Protein AF-A0A034WVE5-F1 (afdb_monomer)

Nearest PDB structures (foldseek):
  5cwo-assembly2_B  TM=6.301E-01  e=6.931E+00  synthetic construct
  7vw2-assembly1_B  TM=3.921E-01  e=1.550E+00  Escherichia coli

InterPro domains:
  IPR044890 TMEM14 superfamily [G3DSA:1.10.10.1740] (1-80)

Mean predicted aligned error: 15.49 Å

pLDDT: mean 74.63, std 13.12, range [50.12, 94.44]

Sequence (113 aa):
MTVDVMGFLLAGTYTSLGVVKAMDNDSFIQLGASLIVGGVLGYGAYLNSRDPPRPLFQLSTELLLAATAASAFYNSYTYTEDLSNQIDIDDFLGRVDSRKITIKIPDIKKVIE

Structure (mmCIF, N/CA/C/O backbone):
data_AF-A0A034WVE5-F1
#
_entry.id   AF-A0A034WVE5-F1
#
loop_
_atom_site.group_PDB
_atom_site.id
_atom_site.type_symbol
_atom_site.label_atom_id
_atom_site.label_alt_id
_atom_site.label_comp_id
_atom_site.label_asym_id
_atom_site.label_entity_id
_atom_site.label_seq_id
_atom_site.pdbx_PDB_ins_code
_atom_site.Cartn_x
_atom_site.Cartn_y
_atom_site.Cartn_z
_atom_site.occupancy
_atom_site.B_iso_or_equiv
_atom_site.auth_seq_id
_atom_site.auth_comp_id
_atom_site.auth_asym_id
_atom_site.auth_atom_id
_atom_site.pdbx_PDB_model_num
ATOM 1 N N . MET A 1 1 ? -18.144 -6.307 18.742 1.00 57.56 1 MET A N 1
ATOM 2 C CA . MET A 1 1 ? -17.413 -5.224 18.058 1.00 57.56 1 MET A CA 1
ATOM 3 C C . MET A 1 1 ? -17.619 -5.293 16.557 1.00 57.56 1 MET A C 1
ATOM 5 O O . MET A 1 1 ? -17.835 -6.389 16.051 1.00 57.56 1 MET A O 1
ATOM 9 N N . THR A 1 2 ? -17.574 -4.149 15.871 1.00 79.88 2 THR A N 1
ATOM 10 C CA . THR A 1 2 ? -17.721 -4.056 14.410 1.00 79.88 2 THR A CA 1
ATOM 11 C C . THR A 1 2 ? -16.391 -4.387 13.739 1.00 79.88 2 THR A C 1
ATOM 13 O O . THR A 1 2 ? -15.357 -3.856 14.133 1.00 79.88 2 THR A O 1
ATOM 16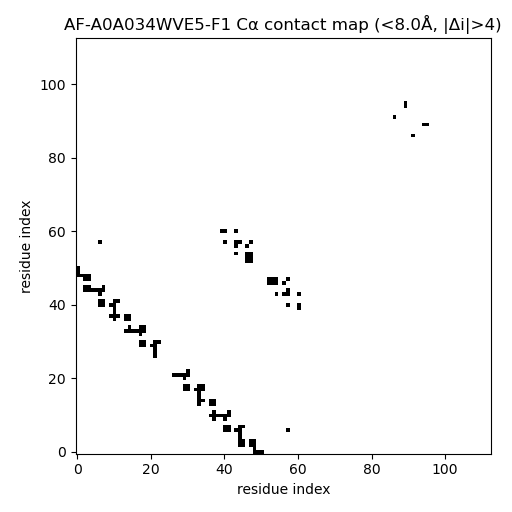 N N . VAL A 1 3 ? -16.412 -5.287 12.759 1.00 84.31 3 VAL A N 1
ATOM 17 C CA . VAL A 1 3 ? -15.231 -5.624 11.954 1.00 84.31 3 VAL A CA 1
ATOM 18 C C . VAL A 1 3 ? -14.931 -4.460 11.013 1.00 84.31 3 VAL A C 1
ATOM 20 O O . VAL A 1 3 ? -15.840 -3.980 10.334 1.00 84.31 3 VAL A O 1
ATOM 23 N N . ASP A 1 4 ? -13.671 -4.031 10.937 1.00 83.62 4 ASP A N 1
ATOM 24 C CA . ASP A 1 4 ? -13.235 -3.035 9.955 1.00 83.62 4 ASP A CA 1
ATOM 25 C C . ASP A 1 4 ? -13.055 -3.660 8.563 1.00 83.62 4 ASP A C 1
ATOM 27 O O . ASP A 1 4 ? -11.955 -3.953 8.091 1.00 83.62 4 ASP A O 1
ATOM 31 N N . VAL A 1 5 ? -14.187 -3.888 7.900 1.00 87.50 5 VAL A N 1
ATOM 32 C CA . VAL A 1 5 ? -14.245 -4.466 6.552 1.00 87.50 5 VAL A CA 1
ATOM 33 C C . VAL A 1 5 ? -13.491 -3.600 5.537 1.00 87.50 5 VAL A C 1
ATOM 35 O O . VAL A 1 5 ? -12.848 -4.138 4.636 1.00 87.50 5 VAL A O 1
ATOM 38 N N . MET A 1 6 ? -13.532 -2.272 5.691 1.00 84.12 6 MET A N 1
ATOM 39 C CA . MET A 1 6 ? -12.882 -1.350 4.758 1.00 84.12 6 MET A CA 1
ATOM 40 C C . MET A 1 6 ? -11.361 -1.418 4.867 1.00 84.12 6 MET A C 1
ATOM 42 O O . MET A 1 6 ? -10.698 -1.499 3.836 1.00 84.12 6 MET A O 1
ATOM 46 N N . GLY A 1 7 ? -10.805 -1.468 6.081 1.00 83.62 7 GLY A N 1
ATOM 47 C CA . GLY A 1 7 ? -9.364 -1.630 6.273 1.00 83.62 7 GLY A CA 1
ATOM 48 C C . GLY A 1 7 ? -8.837 -2.956 5.719 1.00 83.62 7 GLY A C 1
ATOM 49 O O . GLY A 1 7 ? -7.801 -2.977 5.052 1.00 83.62 7 GLY A O 1
ATOM 50 N N . PHE A 1 8 ? -9.576 -4.058 5.897 1.00 88.44 8 PHE A N 1
ATOM 51 C CA . PHE A 1 8 ? -9.204 -5.347 5.298 1.00 88.44 8 PHE A CA 1
ATOM 52 C C . PHE A 1 8 ? -9.280 -5.336 3.765 1.00 88.44 8 PHE A C 1
ATOM 54 O O . PHE A 1 8 ? -8.388 -5.879 3.107 1.00 88.44 8 PHE A O 1
ATOM 61 N N . LEU A 1 9 ? -10.299 -4.695 3.182 1.00 89.56 9 LEU A N 1
ATOM 62 C CA . LEU A 1 9 ? -10.395 -4.513 1.730 1.00 89.56 9 LEU A CA 1
ATOM 63 C C . LEU A 1 9 ? -9.234 -3.678 1.185 1.00 89.56 9 LEU A C 1
ATOM 65 O O . LEU A 1 9 ? -8.651 -4.031 0.157 1.00 89.56 9 LEU A O 1
ATOM 69 N N . LEU A 1 10 ? -8.868 -2.599 1.881 1.00 85.25 10 LEU A N 1
ATOM 70 C CA . LEU A 1 10 ? -7.744 -1.752 1.493 1.00 85.25 10 LEU A CA 1
ATOM 71 C C . LEU A 1 10 ? -6.434 -2.549 1.518 1.00 85.25 10 LEU A C 1
ATOM 73 O O . LEU A 1 10 ? -5.698 -2.553 0.533 1.00 85.25 10 LEU A O 1
ATOM 77 N N . ALA A 1 11 ? -6.184 -3.286 2.604 1.00 87.88 11 ALA A N 1
ATOM 78 C CA . ALA A 1 11 ? -5.015 -4.148 2.751 1.00 87.88 11 ALA A CA 1
ATOM 79 C C . ALA A 1 11 ? -4.895 -5.158 1.597 1.00 87.88 11 ALA A C 1
ATOM 81 O O . ALA A 1 11 ? -3.848 -5.243 0.953 1.00 87.88 11 ALA A O 1
ATOM 82 N N . GLY A 1 12 ? -5.986 -5.869 1.286 1.00 90.44 12 GLY A N 1
ATOM 83 C CA . GLY A 1 12 ? -6.018 -6.841 0.190 1.00 90.44 12 GLY A CA 1
ATOM 84 C C . GLY A 1 12 ? -5.802 -6.206 -1.186 1.00 90.44 12 GLY A C 1
ATOM 85 O O . GLY A 1 12 ? -5.081 -6.756 -2.022 1.00 90.44 12 GLY A O 1
ATOM 86 N N . THR A 1 13 ? -6.364 -5.018 -1.416 1.00 89.38 13 THR A N 1
ATOM 87 C CA . THR A 1 13 ? -6.187 -4.275 -2.673 1.00 89.38 13 THR A CA 1
ATOM 88 C C . THR A 1 13 ? -4.730 -3.849 -2.866 1.00 89.38 13 THR A C 1
ATOM 90 O O . THR A 1 13 ? -4.164 -4.042 -3.939 1.00 89.38 13 THR A O 1
ATOM 93 N N . TYR A 1 14 ? -4.075 -3.338 -1.820 1.00 84.31 14 TYR A N 1
ATOM 94 C CA . TYR A 1 14 ? -2.668 -2.939 -1.899 1.00 84.31 14 TYR A CA 1
ATOM 95 C C . TYR A 1 14 ? -1.722 -4.121 -2.108 1.00 84.31 14 TYR A C 1
ATOM 97 O O . TYR A 1 14 ? -0.820 -4.034 -2.945 1.00 84.31 14 TYR A O 1
ATOM 105 N N . THR A 1 15 ? -1.931 -5.235 -1.400 1.00 91.38 15 THR A N 1
ATOM 106 C CA . THR A 1 15 ? -1.116 -6.437 -1.617 1.00 91.38 15 THR A CA 1
ATOM 107 C C . THR A 1 15 ? -1.309 -6.987 -3.020 1.00 91.38 15 THR A C 1
ATOM 109 O O . THR A 1 15 ? -0.320 -7.240 -3.696 1.00 91.38 15 THR A O 1
ATOM 112 N N . SER A 1 16 ? -2.549 -7.137 -3.493 1.00 92.38 16 SER A N 1
ATOM 113 C CA . SER A 1 16 ? -2.811 -7.686 -4.831 1.00 92.38 16 SER A CA 1
ATOM 114 C C . SER A 1 16 ? -2.202 -6.825 -5.940 1.00 92.38 16 SER A C 1
ATOM 116 O O . SER A 1 16 ? -1.480 -7.352 -6.784 1.00 92.38 16 SER A O 1
ATOM 118 N N . LEU A 1 17 ? -2.393 -5.502 -5.898 1.00 90.06 17 LEU A N 1
ATOM 119 C CA . LEU A 1 17 ? -1.775 -4.583 -6.860 1.00 90.06 17 LEU A CA 1
ATOM 120 C C . LEU A 1 17 ? -0.245 -4.628 -6.814 1.00 90.06 17 LEU A C 1
ATOM 122 O O . LEU A 1 17 ? 0.410 -4.594 -7.857 1.00 90.06 17 LEU A O 1
ATOM 126 N N . GLY A 1 18 ? 0.335 -4.689 -5.615 1.00 88.75 18 GLY A N 1
ATOM 127 C CA . GLY A 1 18 ? 1.781 -4.753 -5.451 1.00 88.75 18 GLY A CA 1
ATOM 128 C C . GLY A 1 18 ? 2.379 -6.071 -5.948 1.00 88.75 18 GLY A C 1
ATOM 129 O O . GLY A 1 18 ? 3.421 -6.038 -6.595 1.00 88.75 18 GLY A O 1
ATOM 130 N N . VAL A 1 19 ? 1.701 -7.201 -5.719 1.00 91.56 19 VAL A N 1
ATOM 131 C CA . VAL A 1 19 ? 2.114 -8.523 -6.215 1.00 91.56 19 VAL A CA 1
ATOM 132 C C . VAL A 1 19 ? 2.053 -8.582 -7.737 1.00 91.56 19 VAL A C 1
ATOM 134 O O . VAL A 1 19 ? 3.026 -9.012 -8.345 1.00 91.56 19 VAL A O 1
ATOM 137 N N . VAL A 1 20 ? 0.968 -8.105 -8.361 1.00 94.44 20 VAL A N 1
ATOM 138 C CA . VAL A 1 20 ? 0.851 -8.073 -9.832 1.00 94.44 20 VAL A CA 1
ATOM 139 C C . VAL A 1 20 ? 2.007 -7.280 -10.439 1.00 94.44 20 VAL A C 1
ATOM 141 O O . VAL A 1 20 ? 2.742 -7.805 -11.267 1.00 94.44 20 VAL A O 1
ATOM 144 N N . LYS A 1 21 ? 2.264 -6.064 -9.941 1.00 87.69 21 LYS A N 1
ATOM 145 C CA . LYS A 1 21 ? 3.396 -5.259 -10.425 1.00 87.69 21 LYS A CA 1
ATOM 146 C C . LYS A 1 21 ? 4.756 -5.895 -10.142 1.00 87.69 21 LYS A C 1
ATOM 148 O O . LYS A 1 21 ? 5.689 -5.697 -10.908 1.00 87.69 21 LYS A O 1
ATOM 153 N N . ALA A 1 22 ? 4.895 -6.612 -9.029 1.00 89.81 22 ALA A N 1
ATOM 154 C CA . ALA A 1 22 ? 6.130 -7.316 -8.714 1.00 89.81 22 ALA A CA 1
ATOM 155 C C . ALA A 1 22 ? 6.393 -8.473 -9.684 1.00 89.81 22 ALA A C 1
ATOM 157 O O . ALA A 1 22 ? 7.547 -8.691 -10.037 1.00 89.81 22 ALA A O 1
ATOM 158 N N . MET A 1 23 ? 5.344 -9.181 -10.116 1.00 92.62 23 MET A N 1
ATOM 159 C CA . MET A 1 23 ? 5.431 -10.219 -11.145 1.00 92.62 23 MET A CA 1
ATOM 160 C C . MET A 1 23 ? 5.769 -9.618 -12.510 1.00 92.62 23 MET A C 1
ATOM 162 O O . MET A 1 23 ? 6.683 -10.104 -13.162 1.00 92.62 23 MET A O 1
ATOM 166 N N . ASP A 1 24 ? 5.103 -8.528 -12.901 1.00 93.69 24 ASP A N 1
ATOM 167 C CA . ASP A 1 24 ? 5.379 -7.840 -14.171 1.00 93.69 24 ASP A CA 1
ATOM 168 C C . ASP A 1 24 ? 6.831 -7.333 -14.256 1.00 93.69 24 ASP A C 1
ATOM 170 O O . ASP A 1 24 ? 7.422 -7.293 -15.333 1.00 93.69 24 ASP A O 1
ATOM 174 N N . ASN A 1 25 ? 7.414 -6.964 -13.112 1.00 90.94 25 ASN A N 1
ATOM 175 C CA . ASN A 1 25 ? 8.775 -6.441 -13.009 1.00 90.94 25 ASN A CA 1
ATOM 176 C C . ASN A 1 25 ? 9.829 -7.495 -12.614 1.00 90.94 25 ASN A C 1
ATOM 178 O O . ASN A 1 25 ? 10.975 -7.111 -12.373 1.00 90.94 25 ASN A O 1
ATOM 182 N N . ASP A 1 26 ? 9.460 -8.775 -12.454 1.00 92.94 26 ASP A N 1
ATOM 183 C CA . ASP A 1 26 ? 10.322 -9.842 -11.903 1.00 92.94 26 ASP A CA 1
ATOM 184 C C . ASP A 1 26 ? 11.089 -9.418 -10.621 1.00 92.94 26 ASP A C 1
ATOM 186 O O . ASP A 1 26 ? 12.255 -9.751 -10.391 1.00 92.94 26 ASP A O 1
ATOM 190 N N . SER A 1 27 ? 10.435 -8.640 -9.749 1.00 89.56 27 SER A N 1
ATOM 191 C CA . SER A 1 27 ? 11.081 -7.966 -8.616 1.00 89.56 27 SER A CA 1
ATOM 192 C C . SER A 1 27 ? 10.681 -8.560 -7.268 1.00 89.5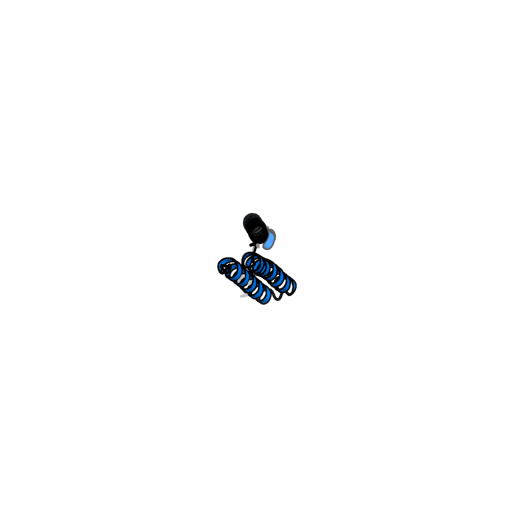6 27 SER A C 1
ATOM 194 O O . SER A 1 27 ? 9.622 -8.267 -6.707 1.00 89.56 27 SER A O 1
ATOM 196 N N . PHE A 1 28 ? 11.596 -9.328 -6.670 1.00 90.00 28 PHE A N 1
ATOM 197 C CA . PHE A 1 28 ? 11.421 -9.876 -5.321 1.00 90.00 28 PHE A CA 1
ATOM 198 C C . PHE A 1 28 ? 11.294 -8.784 -4.245 1.00 90.00 28 PHE A C 1
ATOM 200 O O . PHE A 1 28 ? 10.509 -8.920 -3.306 1.00 90.00 28 PHE A O 1
ATOM 207 N N . ILE A 1 29 ? 12.028 -7.675 -4.391 1.00 87.62 29 ILE A N 1
ATOM 208 C CA . ILE A 1 29 ? 11.950 -6.540 -3.460 1.00 87.62 29 ILE A CA 1
ATOM 209 C C . ILE A 1 29 ? 10.549 -5.927 -3.477 1.00 87.62 29 ILE A C 1
ATOM 211 O O . ILE A 1 29 ? 9.983 -5.649 -2.420 1.00 87.62 29 ILE A O 1
ATOM 215 N N . GLN A 1 30 ? 9.963 -5.755 -4.664 1.00 83.19 30 GLN A N 1
ATOM 216 C CA . GLN A 1 30 ? 8.618 -5.203 -4.803 1.00 83.19 30 GLN A CA 1
ATOM 217 C C . GLN A 1 30 ? 7.555 -6.151 -4.238 1.00 83.19 30 GLN A C 1
ATOM 219 O O . GLN A 1 30 ? 6.605 -5.706 -3.589 1.00 83.19 30 GLN A O 1
ATOM 224 N N . LEU A 1 31 ? 7.762 -7.458 -4.406 1.00 90.94 31 LEU A N 1
ATOM 225 C CA . LEU A 1 31 ? 6.903 -8.484 -3.830 1.00 90.94 31 LEU A CA 1
ATOM 226 C C . LEU A 1 31 ? 6.934 -8.419 -2.296 1.00 90.94 31 LEU A C 1
ATOM 228 O O . LEU A 1 31 ? 5.884 -8.326 -1.660 1.00 90.94 31 LEU A O 1
ATOM 232 N N . GLY A 1 32 ? 8.130 -8.341 -1.704 1.00 86.00 32 GLY A N 1
ATOM 233 C CA . GLY A 1 32 ? 8.311 -8.155 -0.263 1.00 86.00 32 GLY A CA 1
ATOM 234 C C . GLY A 1 32 ? 7.680 -6.860 0.256 1.00 86.00 32 GLY A C 1
ATOM 235 O O . GLY A 1 32 ? 6.964 -6.880 1.257 1.00 86.00 32 GLY A O 1
ATOM 236 N N . ALA A 1 33 ? 7.870 -5.747 -0.454 1.00 85.38 33 ALA A N 1
ATOM 237 C CA . ALA A 1 33 ? 7.279 -4.461 -0.091 1.00 85.38 33 ALA A CA 1
ATOM 238 C C . ALA A 1 33 ? 5.742 -4.519 -0.070 1.00 85.38 33 ALA A C 1
ATOM 240 O O . ALA A 1 33 ? 5.123 -4.056 0.888 1.00 85.38 33 ALA A O 1
ATOM 241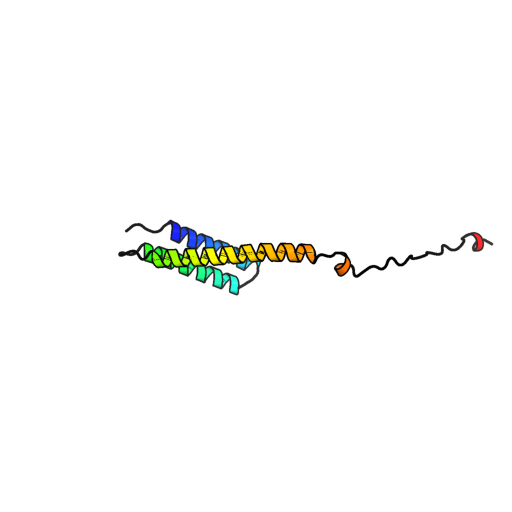 N N . SER A 1 34 ? 5.119 -5.143 -1.076 1.00 86.19 34 SER A N 1
ATOM 242 C CA . SER A 1 34 ? 3.657 -5.289 -1.142 1.00 86.19 34 SER A CA 1
ATOM 243 C C . SER A 1 34 ? 3.078 -6.103 0.022 1.00 86.19 34 SER A C 1
ATOM 245 O O . SER A 1 34 ? 2.011 -5.775 0.553 1.00 86.19 34 SER A O 1
ATOM 247 N N . LEU A 1 35 ? 3.809 -7.134 0.454 1.00 90.00 35 LEU A N 1
ATOM 248 C CA . LEU A 1 35 ? 3.415 -8.000 1.556 1.00 90.00 35 LEU A CA 1
ATOM 249 C C . LEU A 1 35 ? 3.509 -7.265 2.897 1.00 90.00 35 LEU A C 1
ATOM 251 O O . LEU A 1 35 ? 2.596 -7.354 3.715 1.00 90.00 35 LEU A O 1
ATOM 255 N N . ILE A 1 36 ? 4.586 -6.499 3.101 1.00 88.19 36 ILE A N 1
ATOM 256 C CA . ILE A 1 36 ? 4.774 -5.680 4.304 1.00 88.19 36 ILE A CA 1
ATOM 257 C C . ILE A 1 36 ? 3.677 -4.617 4.393 1.00 88.19 36 ILE A C 1
ATOM 259 O O . ILE A 1 36 ? 3.025 -4.506 5.428 1.00 88.19 36 ILE A O 1
ATOM 263 N N . VAL A 1 37 ? 3.431 -3.869 3.313 1.00 86.06 37 VAL A N 1
ATOM 264 C CA . VAL A 1 37 ? 2.432 -2.788 3.301 1.00 86.06 37 VAL A CA 1
ATOM 265 C C . VAL A 1 37 ? 1.034 -3.322 3.605 1.00 86.06 37 VAL A C 1
ATOM 267 O O . VAL A 1 37 ? 0.363 -2.814 4.505 1.00 86.06 37 VAL A O 1
ATOM 270 N N . GLY A 1 38 ? 0.595 -4.375 2.912 1.00 86.62 38 GLY A N 1
ATOM 271 C CA . GLY A 1 38 ? -0.720 -4.950 3.186 1.00 86.62 38 GLY A CA 1
ATOM 272 C C . GLY A 1 38 ? -0.807 -5.654 4.536 1.00 86.62 38 GLY A C 1
ATOM 273 O O . GLY A 1 38 ? -1.845 -5.580 5.187 1.00 86.62 38 GLY A O 1
ATOM 274 N N . GLY A 1 39 ? 0.281 -6.265 5.012 1.00 87.62 39 GLY A N 1
ATOM 275 C CA . GLY A 1 39 ? 0.352 -6.840 6.354 1.00 87.62 39 GLY A CA 1
ATOM 276 C C . GLY A 1 39 ? 0.163 -5.789 7.448 1.00 87.62 39 GLY A C 1
ATOM 277 O O . GLY A 1 39 ? -0.612 -6.005 8.378 1.00 87.62 39 GLY A O 1
ATOM 278 N N . VAL A 1 40 ? 0.806 -4.624 7.312 1.00 86.75 40 VAL A N 1
ATOM 279 C CA . VAL A 1 40 ? 0.631 -3.489 8.232 1.00 86.75 40 VAL A CA 1
ATOM 280 C C . VAL A 1 40 ? -0.812 -2.983 8.196 1.00 86.75 40 VAL A C 1
ATOM 282 O O . VAL A 1 40 ? -1.433 -2.862 9.251 1.00 86.75 40 VAL A O 1
ATOM 285 N N . LEU A 1 41 ? -1.381 -2.762 7.006 1.00 86.69 41 LEU A N 1
ATOM 286 C CA . LEU A 1 41 ? -2.775 -2.327 6.850 1.00 86.69 41 LEU A CA 1
ATOM 287 C C . LEU A 1 41 ? -3.767 -3.328 7.467 1.00 86.69 41 LEU A C 1
ATOM 289 O O . LEU A 1 41 ? -4.642 -2.942 8.240 1.00 86.69 41 LEU A O 1
ATOM 293 N N . GLY A 1 42 ? -3.601 -4.622 7.182 1.00 86.44 42 GLY A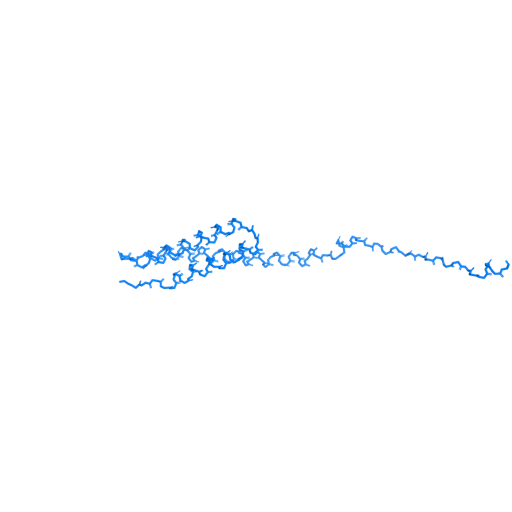 N 1
ATOM 294 C CA . GLY A 1 42 ? -4.466 -5.683 7.701 1.00 86.44 42 GLY A CA 1
ATOM 295 C C . GLY A 1 42 ? -4.344 -5.852 9.215 1.00 86.44 42 GLY A C 1
ATOM 296 O O . GLY A 1 42 ? -5.346 -6.050 9.902 1.00 86.44 42 GLY A O 1
ATOM 297 N N . TYR A 1 43 ? -3.134 -5.709 9.763 1.00 85.56 43 TYR A N 1
ATOM 298 C CA . TYR A 1 43 ? -2.932 -5.702 11.210 1.00 85.56 43 TYR A CA 1
ATOM 299 C C . TYR A 1 43 ? -3.572 -4.469 11.865 1.00 85.56 43 TYR A C 1
ATOM 301 O O . TYR A 1 43 ? -4.159 -4.583 12.940 1.00 85.56 43 TYR A O 1
ATOM 309 N N . GLY A 1 44 ? -3.545 -3.313 11.200 1.00 84.44 44 GLY A N 1
ATOM 310 C CA . GLY A 1 44 ? -4.265 -2.116 11.632 1.00 84.44 44 GLY A CA 1
ATOM 311 C C . GLY A 1 44 ? -5.777 -2.314 11.694 1.00 84.44 44 GLY A C 1
ATOM 312 O O . GLY A 1 44 ? -6.376 -2.081 12.744 1.00 84.44 44 GLY A O 1
ATOM 313 N N . 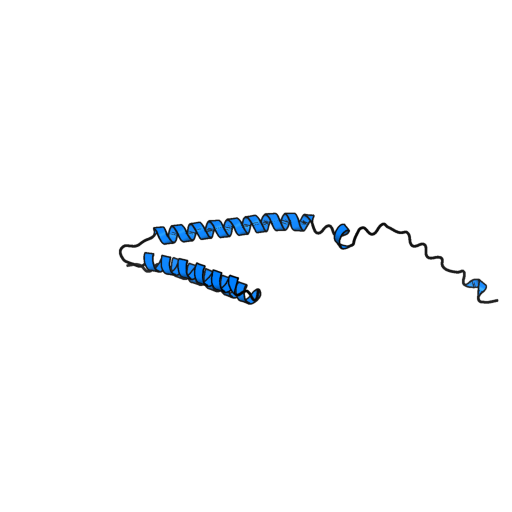ALA A 1 45 ? -6.373 -2.839 10.622 1.00 84.94 45 ALA A N 1
ATOM 314 C CA . ALA A 1 45 ? -7.800 -3.170 10.562 1.00 84.94 45 ALA A CA 1
ATOM 315 C C . ALA A 1 45 ? -8.200 -4.183 11.653 1.00 84.94 45 ALA A C 1
ATOM 317 O O . ALA A 1 45 ? -9.247 -4.074 12.301 1.00 84.94 45 ALA A O 1
ATOM 318 N N . TYR A 1 46 ? -7.322 -5.149 11.930 1.00 86.31 46 TYR A N 1
ATOM 319 C CA . TYR A 1 46 ? -7.504 -6.106 13.016 1.00 86.31 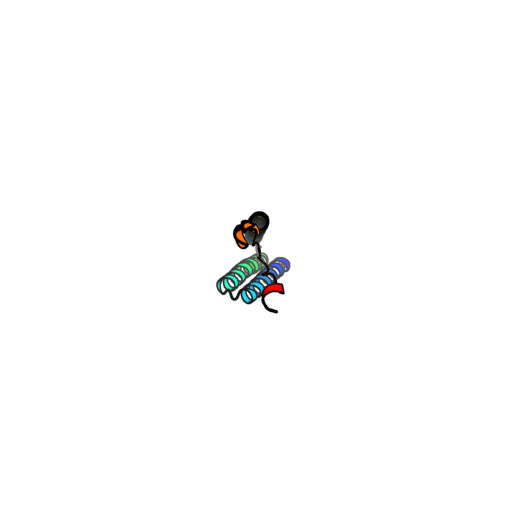46 TYR A CA 1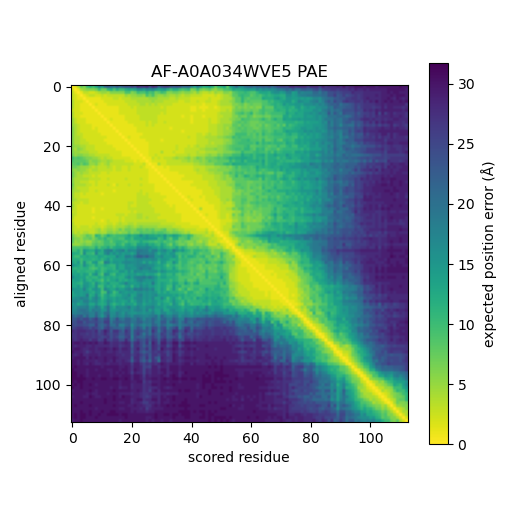
ATOM 320 C C . TYR A 1 46 ? -7.480 -5.450 14.403 1.00 86.31 46 TYR A C 1
ATOM 322 O O . TYR A 1 46 ? -8.346 -5.738 15.233 1.00 86.31 46 TYR A O 1
ATOM 330 N N . LEU A 1 47 ? -6.530 -4.548 14.665 1.00 85.94 47 LEU A N 1
ATOM 331 C CA . LEU A 1 47 ? -6.481 -3.783 15.915 1.00 85.94 47 LEU A CA 1
ATOM 332 C C . LEU A 1 47 ? -7.690 -2.851 16.068 1.00 85.94 47 LEU A C 1
ATOM 334 O O . LEU A 1 47 ? -8.154 -2.636 17.187 1.00 85.94 47 LEU A O 1
ATOM 338 N N . ASN A 1 48 ? -8.239 -2.353 14.962 1.00 84.00 48 ASN A N 1
ATOM 339 C CA . ASN A 1 48 ? -9.490 -1.599 14.946 1.00 84.00 48 ASN A CA 1
ATOM 340 C C . ASN A 1 48 ? -10.735 -2.446 15.166 1.00 84.00 48 ASN A C 1
ATOM 342 O O . ASN A 1 48 ? -11.761 -1.906 15.565 1.00 84.00 48 ASN A O 1
ATOM 346 N N . SER A 1 49 ? -10.624 -3.759 14.967 1.00 85.19 49 SER A N 1
ATOM 347 C CA . SER A 1 49 ? -11.677 -4.746 15.209 1.00 85.19 49 SER A CA 1
ATOM 348 C C . SER A 1 49 ? -11.604 -5.382 16.616 1.00 85.19 49 SER A C 1
ATOM 350 O O . SER A 1 49 ? -12.446 -6.215 16.957 1.00 85.19 49 SER A O 1
ATOM 352 N N . ARG A 1 50 ? -10.628 -4.986 17.454 1.00 83.88 50 ARG A N 1
ATOM 353 C CA . ARG A 1 50 ? -10.415 -5.434 18.848 1.00 83.88 50 ARG A CA 1
ATOM 354 C C . ARG A 1 50 ? -10.960 -4.442 19.872 1.00 83.88 50 ARG A C 1
ATOM 356 O O . ARG A 1 50 ? -10.861 -3.245 19.652 1.00 83.88 50 ARG A O 1
ATOM 363 N N . ASP A 1 51 ? -11.474 -4.941 21.000 1.00 80.19 51 ASP A N 1
ATOM 364 C CA . ASP A 1 51 ? -12.048 -4.104 22.066 1.00 80.19 51 ASP A CA 1
ATOM 365 C C . ASP A 1 51 ? -11.005 -3.898 23.180 1.00 80.19 51 ASP A C 1
ATOM 367 O O . ASP A 1 51 ? -10.515 -4.896 23.726 1.00 80.19 51 ASP A O 1
ATOM 371 N N . PRO A 1 52 ? -10.616 -2.655 23.526 1.00 81.06 52 PRO A N 1
ATOM 372 C CA . PRO A 1 52 ? -11.027 -1.380 22.926 1.00 81.06 52 PRO A CA 1
ATOM 373 C C . PRO A 1 52 ? -10.346 -1.092 21.566 1.00 81.06 52 PRO A C 1
ATOM 375 O O . PRO A 1 52 ? -9.172 -1.450 21.392 1.00 81.06 52 PRO A O 1
ATOM 378 N N . PRO A 1 53 ? -11.036 -0.408 20.626 1.00 76.44 53 PRO A N 1
ATOM 379 C CA . PRO A 1 53 ? -10.522 -0.136 19.279 1.00 76.44 53 PRO A CA 1
ATOM 380 C C . PRO A 1 53 ? -9.326 0.824 19.284 1.00 76.44 53 PRO A C 1
ATOM 382 O O . PRO A 1 53 ? -9.236 1.729 20.116 1.00 76.44 53 PRO A O 1
ATOM 385 N N . ARG A 1 54 ? -8.401 0.645 18.326 1.00 79.81 54 ARG A N 1
ATOM 386 C CA . ARG A 1 54 ? -7.126 1.393 18.236 1.00 79.81 54 ARG A CA 1
ATOM 387 C C . ARG A 1 54 ? -6.961 2.178 16.915 1.00 79.81 54 ARG A C 1
ATOM 389 O O . ARG A 1 54 ? -5.968 1.974 16.209 1.00 79.81 54 ARG A O 1
ATOM 396 N N . PRO A 1 55 ? -7.861 3.136 16.607 1.00 70.62 55 PRO A N 1
ATOM 397 C CA . PRO A 1 55 ? -7.958 3.799 15.295 1.00 70.62 55 PRO A CA 1
ATOM 398 C C . PRO A 1 55 ? -6.728 4.600 14.878 1.00 70.62 55 PRO A C 1
ATOM 400 O O . PRO A 1 55 ? -6.504 4.808 13.688 1.00 70.62 55 PRO A O 1
ATOM 403 N N . LEU A 1 56 ? -5.894 5.007 15.836 1.00 72.44 56 LEU A N 1
ATOM 404 C CA . LEU A 1 56 ? -4.679 5.776 15.568 1.00 72.44 56 LEU A CA 1
ATOM 405 C C . LEU A 1 56 ? -3.683 5.036 14.669 1.00 72.44 56 LEU A C 1
ATOM 407 O O . LEU A 1 56 ? -2.970 5.683 13.909 1.00 72.44 56 LEU A O 1
ATOM 411 N N . PHE A 1 57 ? -3.648 3.701 14.724 1.00 68.19 57 PHE A N 1
ATOM 412 C CA . PHE A 1 57 ? -2.763 2.914 13.864 1.00 68.19 57 PHE A CA 1
ATOM 413 C C . PHE A 1 57 ? -3.252 2.882 12.407 1.00 68.19 57 PHE A C 1
ATOM 415 O O . PHE A 1 57 ? -2.457 2.875 11.470 1.00 68.19 57 PHE A O 1
ATOM 422 N N . GLN A 1 58 ? -4.567 2.895 12.198 1.00 65.94 58 GLN A N 1
ATOM 423 C CA . GLN A 1 58 ? -5.142 2.967 10.858 1.00 65.94 58 GLN A CA 1
ATOM 424 C C . GLN A 1 58 ? -4.966 4.356 10.249 1.00 65.94 58 GLN A C 1
ATOM 426 O O . GLN A 1 58 ? -4.500 4.462 9.120 1.00 65.94 58 GLN A O 1
ATOM 431 N N . LEU A 1 59 ? -5.210 5.411 11.032 1.00 72.25 59 LEU A N 1
ATOM 432 C CA . LEU A 1 59 ? -4.970 6.791 10.605 1.00 72.25 59 LEU A CA 1
ATOM 433 C C . LEU A 1 59 ? -3.506 7.034 10.221 1.00 72.25 59 LEU A C 1
ATOM 435 O O . LEU A 1 59 ? -3.243 7.661 9.200 1.00 72.25 59 LEU A O 1
ATOM 439 N N . SER A 1 60 ? -2.540 6.529 10.997 1.00 67.56 60 SER A N 1
ATOM 440 C CA . SER A 1 60 ? -1.120 6.688 10.656 1.00 67.56 60 SER A CA 1
ATOM 441 C C . SER A 1 60 ? -0.742 5.941 9.377 1.00 67.56 60 SER A C 1
ATOM 443 O O . SER A 1 60 ? 0.065 6.443 8.593 1.00 67.56 60 SER A O 1
ATOM 445 N N . THR A 1 61 ? -1.344 4.774 9.139 1.00 68.00 61 THR A N 1
ATOM 446 C CA . THR A 1 61 ? -1.083 3.978 7.936 1.00 68.00 61 THR A CA 1
ATOM 447 C C . THR A 1 61 ? -1.704 4.621 6.694 1.00 68.00 61 THR A C 1
ATOM 449 O O . THR A 1 61 ? -1.038 4.723 5.667 1.00 68.00 61 THR A O 1
ATOM 452 N N . GLU A 1 62 ? -2.933 5.132 6.791 1.00 71.19 62 GLU A N 1
ATOM 453 C CA . GLU A 1 62 ? -3.586 5.896 5.720 1.00 71.19 62 GLU A CA 1
ATOM 454 C C . GLU A 1 62 ? -2.818 7.182 5.391 1.00 71.19 62 GLU A C 1
ATOM 456 O O . GLU A 1 62 ? -2.620 7.499 4.218 1.00 71.19 62 GLU A O 1
ATOM 461 N N . LEU A 1 63 ? -2.311 7.890 6.406 1.00 76.12 63 LEU A N 1
ATOM 462 C CA . LEU A 1 63 ? -1.515 9.102 6.212 1.00 76.12 63 LEU A CA 1
ATOM 463 C C . LEU A 1 63 ? -0.178 8.804 5.520 1.00 76.12 63 LEU A C 1
ATOM 465 O O . LEU A 1 63 ? 0.213 9.513 4.593 1.00 76.12 63 LEU A O 1
ATOM 469 N N . LEU A 1 64 ? 0.513 7.741 5.943 1.00 74.75 64 LEU A N 1
ATOM 470 C CA . LEU A 1 64 ? 1.763 7.300 5.322 1.00 74.75 64 LEU A CA 1
ATOM 471 C C . LEU A 1 64 ? 1.537 6.902 3.860 1.00 74.75 64 LEU A C 1
ATOM 473 O O . LEU A 1 64 ? 2.322 7.250 2.976 1.00 74.75 64 LEU A O 1
ATOM 477 N N . LEU A 1 65 ? 0.444 6.191 3.600 1.00 74.25 65 LEU A N 1
ATOM 478 C CA . LEU A 1 65 ? 0.067 5.760 2.268 1.00 74.25 65 LEU A CA 1
ATOM 479 C C . LEU A 1 65 ? -0.284 6.947 1.362 1.00 74.25 65 LEU A C 1
ATOM 481 O O . LEU A 1 65 ? 0.210 7.012 0.238 1.00 74.25 65 LEU A O 1
ATOM 485 N N . ALA A 1 66 ? -1.062 7.910 1.858 1.00 80.00 66 ALA A N 1
ATOM 486 C CA . ALA A 1 66 ? -1.375 9.143 1.142 1.00 80.00 66 ALA A CA 1
ATOM 487 C C . ALA A 1 66 ? -0.106 9.947 0.827 1.00 80.00 66 ALA A C 1
ATOM 489 O O . ALA A 1 66 ? 0.074 10.390 -0.306 1.00 80.00 66 ALA A O 1
ATOM 490 N N . ALA A 1 67 ? 0.813 10.069 1.790 1.00 70.19 67 ALA A N 1
ATOM 491 C CA . ALA A 1 67 ? 2.098 10.733 1.587 1.00 70.19 67 ALA A CA 1
ATOM 492 C C . ALA A 1 67 ? 2.952 10.029 0.519 1.00 70.19 67 ALA A C 1
ATOM 494 O O . ALA A 1 67 ? 3.549 10.688 -0.330 1.00 70.19 67 ALA A O 1
ATOM 495 N N . THR A 1 68 ? 2.974 8.694 0.523 1.00 73.94 68 THR A N 1
ATOM 496 C CA . THR A 1 68 ? 3.735 7.896 -0.452 1.00 73.94 68 THR A CA 1
ATOM 497 C C . THR A 1 68 ? 3.119 7.960 -1.852 1.00 73.94 68 THR A C 1
ATOM 499 O O . THR A 1 68 ? 3.832 8.065 -2.847 1.00 73.94 68 THR A O 1
ATOM 502 N N . ALA A 1 69 ? 1.790 7.925 -1.958 1.00 77.88 69 ALA A N 1
ATOM 503 C CA . ALA A 1 69 ? 1.098 8.077 -3.234 1.00 77.88 69 ALA A CA 1
ATOM 504 C C . ALA A 1 69 ? 1.294 9.487 -3.809 1.00 77.88 69 ALA A C 1
ATOM 506 O O . ALA A 1 69 ? 1.571 9.631 -4.998 1.00 77.88 69 ALA A O 1
ATOM 507 N N . ALA A 1 70 ? 1.211 10.518 -2.962 1.00 73.19 70 ALA A N 1
ATOM 508 C CA . ALA A 1 70 ? 1.451 11.901 -3.355 1.00 73.19 70 ALA A CA 1
ATOM 509 C C . ALA A 1 70 ? 2.897 12.121 -3.820 1.00 73.19 70 ALA A C 1
ATOM 511 O O . ALA A 1 70 ? 3.113 12.770 -4.841 1.00 73.19 70 ALA A O 1
ATOM 512 N N . SER A 1 71 ? 3.884 11.548 -3.123 1.00 64.75 71 SER A N 1
ATOM 513 C CA . SER A 1 71 ? 5.288 11.664 -3.525 1.00 64.75 71 SER A CA 1
ATOM 514 C C . SER A 1 71 ? 5.567 10.940 -4.841 1.00 64.75 71 SER A C 1
ATOM 516 O O . SER A 1 71 ? 6.228 11.500 -5.713 1.00 64.75 71 SER A O 1
ATOM 518 N N . ALA A 1 72 ? 5.011 9.741 -5.037 1.00 71.75 72 ALA A N 1
ATOM 519 C CA . ALA A 1 72 ? 5.122 9.016 -6.298 1.00 71.75 72 ALA A CA 1
ATOM 520 C C . ALA A 1 72 ? 4.454 9.771 -7.459 1.00 71.75 72 ALA A C 1
ATOM 522 O O . ALA A 1 72 ? 5.019 9.841 -8.549 1.00 71.75 72 ALA A O 1
ATOM 523 N N . PHE A 1 73 ? 3.282 10.369 -7.225 1.00 71.88 73 PHE A N 1
ATOM 524 C CA . PHE A 1 73 ? 2.574 11.168 -8.225 1.00 71.88 73 PHE A CA 1
ATOM 525 C C . PHE A 1 73 ? 3.353 12.431 -8.604 1.00 71.88 73 PHE A C 1
ATOM 527 O O . PHE A 1 73 ? 3.527 12.710 -9.787 1.00 71.88 73 PHE A O 1
ATOM 534 N N . TYR A 1 74 ? 3.882 13.150 -7.610 1.00 66.69 74 TYR A N 1
ATOM 535 C CA . TYR A 1 74 ? 4.728 14.321 -7.834 1.00 66.69 74 TYR A CA 1
ATOM 536 C C . TYR A 1 74 ? 5.963 13.962 -8.665 1.00 66.69 74 TYR A C 1
ATOM 538 O O . TYR A 1 74 ? 6.263 14.622 -9.654 1.00 66.69 74 TYR A O 1
ATOM 546 N N . ASN A 1 75 ? 6.635 12.864 -8.311 1.00 70.62 75 ASN A N 1
ATOM 547 C CA . ASN A 1 75 ? 7.820 12.412 -9.027 1.00 70.62 75 ASN A CA 1
ATOM 548 C C . ASN A 1 75 ? 7.487 12.010 -10.472 1.00 70.62 75 ASN A C 1
ATOM 550 O O . ASN A 1 75 ? 8.197 12.388 -11.397 1.00 70.62 75 ASN A O 1
ATOM 554 N N . SER A 1 76 ? 6.376 11.298 -10.687 1.00 66.69 76 SER A N 1
ATOM 555 C CA . SER A 1 76 ? 5.907 10.955 -12.033 1.00 66.69 76 SER A CA 1
ATOM 556 C C . SER A 1 76 ? 5.684 12.202 -12.885 1.00 66.69 76 SER A C 1
ATOM 558 O O . SER A 1 76 ? 6.049 12.196 -14.055 1.00 66.69 76 SER A O 1
ATOM 560 N N . TYR A 1 77 ? 5.111 13.267 -12.324 1.00 62.34 77 TYR A N 1
ATOM 561 C CA . TYR A 1 77 ? 4.847 14.501 -13.063 1.00 62.34 77 TYR A CA 1
ATOM 562 C C . TYR A 1 77 ? 6.151 15.174 -13.515 1.00 62.34 77 TYR A C 1
ATOM 564 O O . TYR A 1 77 ? 6.334 15.430 -14.703 1.00 62.34 77 TYR A O 1
ATOM 572 N N . THR A 1 78 ? 7.101 15.346 -12.592 1.00 60.94 78 THR A N 1
ATOM 573 C CA . THR A 1 78 ? 8.402 15.969 -12.875 1.00 60.94 78 THR A CA 1
ATOM 574 C C . THR A 1 78 ? 9.231 15.165 -13.880 1.00 60.94 78 THR A C 1
ATOM 576 O O . THR A 1 78 ? 9.733 15.729 -14.847 1.00 60.94 78 THR A O 1
ATOM 579 N N . TYR A 1 79 ? 9.322 13.837 -13.726 1.00 55.53 79 TYR A N 1
ATOM 580 C CA . TYR A 1 79 ? 10.076 12.998 -14.668 1.00 55.53 79 TYR A CA 1
ATOM 581 C C . TYR A 1 79 ? 9.470 12.986 -16.074 1.00 55.53 79 TYR A C 1
ATOM 583 O O . TYR A 1 79 ? 10.205 12.828 -17.043 1.00 55.53 79 TYR A O 1
ATOM 591 N N . THR A 1 80 ? 8.150 13.149 -16.210 1.00 56.47 80 THR A N 1
ATOM 592 C CA . THR A 1 80 ? 7.507 13.192 -17.533 1.00 56.47 80 THR A CA 1
ATOM 593 C C . THR A 1 80 ? 7.829 14.499 -18.263 1.00 56.47 80 THR A C 1
ATOM 595 O O . THR A 1 80 ? 8.082 14.473 -19.467 1.00 56.47 80 THR A O 1
ATOM 598 N N . GLU A 1 81 ? 7.886 15.626 -17.546 1.00 56.06 81 GLU A N 1
ATOM 599 C CA . GLU A 1 81 ? 8.319 16.910 -18.114 1.00 56.06 81 GLU A CA 1
ATOM 600 C C . GLU A 1 81 ? 9.807 16.885 -18.498 1.00 56.06 81 GLU A C 1
ATOM 602 O O . GLU A 1 81 ? 10.155 17.273 -19.615 1.00 56.06 81 GLU A O 1
ATOM 607 N N . ASP A 1 82 ? 10.673 16.334 -17.643 1.00 53.31 82 ASP A N 1
ATOM 608 C CA . ASP A 1 82 ? 12.107 16.213 -17.933 1.00 53.31 82 ASP A CA 1
ATOM 609 C C . ASP A 1 82 ? 12.399 15.259 -19.103 1.00 53.31 82 ASP A C 1
ATOM 611 O O . ASP A 1 82 ? 13.261 15.554 -19.931 1.00 53.31 82 ASP A O 1
ATOM 615 N N . LEU A 1 83 ? 11.661 14.148 -19.236 1.00 53.31 83 LEU A N 1
ATOM 616 C CA . LEU A 1 83 ? 11.811 13.236 -20.376 1.00 53.31 83 LEU A CA 1
ATOM 617 C C . LEU A 1 83 ? 11.304 13.868 -21.681 1.00 53.31 83 LEU A C 1
ATOM 619 O O . LEU A 1 83 ? 11.907 13.657 -22.730 1.00 53.31 83 LEU A O 1
ATOM 623 N N . SER A 1 84 ? 10.237 14.675 -21.626 1.00 54.88 84 SER A N 1
ATOM 624 C CA . SER A 1 84 ? 9.739 15.407 -22.801 1.00 54.88 84 SER A CA 1
ATOM 625 C C . SER A 1 84 ? 10.747 16.434 -23.326 1.00 54.88 84 SER A C 1
ATOM 627 O O . SER A 1 84 ? 10.815 16.656 -24.532 1.00 54.88 84 SER A O 1
ATOM 629 N N . ASN A 1 85 ? 11.575 16.989 -22.434 1.00 55.34 85 ASN A N 1
ATOM 630 C CA . ASN A 1 85 ? 12.653 17.912 -22.779 1.00 55.34 85 ASN A CA 1
ATOM 631 C C . ASN A 1 85 ? 13.978 17.201 -23.125 1.00 55.34 85 ASN A C 1
ATOM 633 O O . ASN A 1 85 ? 14.845 17.824 -23.730 1.00 55.34 85 ASN A O 1
ATOM 637 N N . GLN A 1 86 ? 14.155 15.928 -22.740 1.00 50.12 86 GLN A N 1
ATOM 638 C CA . GLN A 1 86 ? 15.365 15.135 -23.020 1.00 50.12 86 GLN A CA 1
ATOM 639 C C . GLN A 1 86 ? 15.276 14.230 -24.251 1.00 50.12 86 GLN A C 1
ATOM 641 O O . GLN A 1 86 ? 16.324 13.838 -24.761 1.00 50.12 86 GLN A O 1
ATOM 646 N N . ILE A 1 87 ? 14.086 13.910 -24.778 1.00 55.88 87 ILE A N 1
ATOM 647 C CA . ILE A 1 87 ? 13.980 13.354 -26.140 1.00 55.88 87 ILE A CA 1
ATOM 648 C C . ILE A 1 87 ? 14.132 14.513 -27.131 1.00 55.88 87 ILE A C 1
ATOM 650 O O . ILE A 1 87 ? 13.249 14.822 -27.930 1.00 55.88 87 ILE A O 1
ATOM 654 N N . ASP A 1 88 ? 15.282 15.173 -27.059 1.00 57.47 88 ASP A N 1
ATOM 655 C CA . ASP A 1 88 ? 15.791 15.957 -28.160 1.00 57.47 88 ASP A CA 1
ATOM 656 C C . ASP A 1 88 ? 16.260 14.928 -29.194 1.00 57.47 88 ASP A C 1
ATOM 658 O O . ASP A 1 88 ? 17.311 14.291 -29.063 1.00 57.47 88 ASP A O 1
ATOM 662 N N . ILE A 1 89 ? 15.400 14.652 -30.179 1.00 57.28 89 ILE A N 1
ATOM 663 C CA . ILE A 1 89 ? 15.672 13.693 -31.264 1.00 57.28 89 ILE A CA 1
ATOM 664 C C . ILE A 1 89 ? 17.014 14.035 -31.9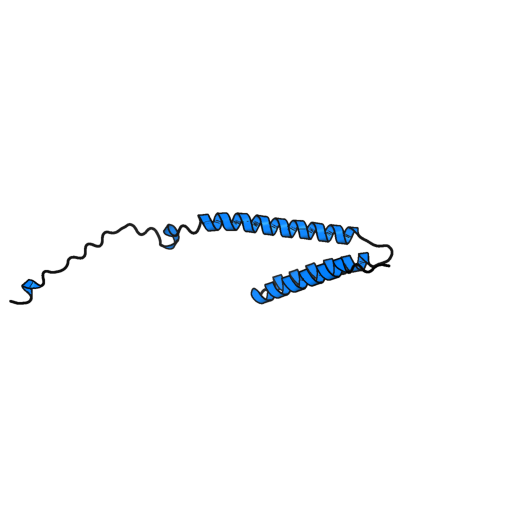43 1.00 57.28 89 ILE A C 1
ATOM 666 O O . ILE A 1 89 ? 17.692 13.146 -32.462 1.00 57.28 89 ILE A O 1
ATOM 670 N N . ASP A 1 90 ? 17.434 15.297 -31.858 1.00 56.69 90 ASP A N 1
ATOM 671 C CA . ASP A 1 90 ? 18.680 15.842 -32.382 1.00 56.69 90 ASP A CA 1
ATOM 672 C C . ASP A 1 90 ? 19.938 15.318 -31.657 1.00 56.69 90 ASP A C 1
ATOM 674 O O . ASP A 1 90 ? 20.998 15.193 -32.283 1.00 56.69 90 ASP A O 1
ATOM 678 N N . ASP A 1 91 ? 19.828 14.959 -30.371 1.00 61.31 91 ASP A N 1
ATOM 679 C CA . ASP A 1 91 ? 20.919 14.391 -29.564 1.00 61.31 91 ASP A CA 1
ATOM 680 C C . ASP A 1 91 ? 20.984 12.858 -29.723 1.00 61.31 91 ASP A C 1
ATOM 682 O O . ASP A 1 91 ? 22.069 12.282 -29.823 1.00 61.31 91 ASP A O 1
ATOM 686 N N . PHE A 1 92 ? 19.829 12.190 -29.881 1.00 59.00 92 PHE A N 1
ATOM 687 C CA . PHE A 1 92 ? 19.756 10.746 -30.167 1.00 59.00 92 PHE A CA 1
ATOM 688 C C . PHE A 1 92 ? 20.182 10.392 -31.603 1.00 59.00 92 PHE A C 1
ATOM 690 O O . 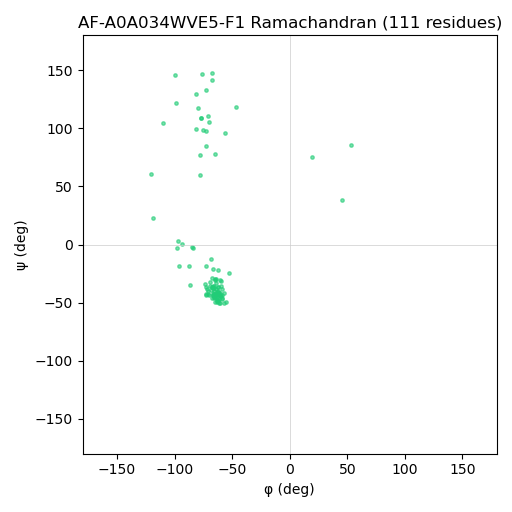PHE A 1 92 ? 20.822 9.366 -31.832 1.00 59.00 92 PHE A O 1
ATOM 697 N N . LEU A 1 93 ? 19.862 11.245 -32.583 1.00 60.88 93 LEU A N 1
ATOM 698 C CA . LEU A 1 93 ? 20.336 11.113 -33.968 1.00 60.88 93 LEU A CA 1
ATOM 699 C C . LEU A 1 93 ? 21.722 11.730 -34.187 1.00 60.88 93 LEU A C 1
ATOM 701 O O . LEU A 1 93 ? 22.248 11.634 -35.295 1.00 60.88 93 LEU A O 1
ATOM 705 N N . GLY A 1 94 ? 22.301 12.328 -33.139 1.00 53.31 94 GLY A N 1
ATOM 706 C CA . GLY A 1 94 ? 23.625 12.928 -33.113 1.00 53.31 94 GLY A CA 1
ATOM 707 C C . GLY A 1 94 ? 23.819 13.941 -34.229 1.00 53.31 94 GLY A C 1
ATOM 708 O O . GLY A 1 94 ? 24.350 13.566 -35.267 1.00 53.31 94 GLY A O 1
ATOM 709 N N . ARG A 1 95 ? 23.412 15.205 -34.013 1.00 56.22 95 ARG A N 1
ATOM 710 C CA . ARG A 1 95 ? 23.733 16.386 -34.850 1.00 56.22 95 ARG A CA 1
ATOM 711 C C . ARG A 1 95 ? 24.192 16.008 -36.262 1.00 56.22 95 ARG A C 1
ATOM 713 O O . ARG A 1 95 ? 25.384 16.051 -36.584 1.00 56.22 95 ARG A O 1
ATOM 720 N N . VAL A 1 96 ? 23.247 15.609 -37.113 1.00 56.28 96 VAL A N 1
ATOM 721 C CA . VAL A 1 96 ? 23.538 15.397 -38.531 1.00 56.28 96 VAL A CA 1
ATOM 722 C C . VAL A 1 96 ? 23.712 16.775 -39.149 1.00 56.28 96 VAL A C 1
ATOM 724 O O . VAL A 1 96 ? 22.780 17.375 -39.681 1.00 56.28 96 VAL A O 1
ATOM 727 N N . ASP A 1 97 ? 24.934 17.292 -39.041 1.00 57.53 97 ASP A N 1
ATOM 728 C CA . ASP A 1 97 ? 25.414 18.392 -39.858 1.00 57.53 97 ASP A CA 1
ATOM 729 C C . ASP A 1 97 ? 25.017 18.047 -41.295 1.00 57.53 97 ASP A C 1
ATOM 731 O O . ASP A 1 97 ? 25.384 16.977 -41.798 1.00 57.53 97 ASP A O 1
ATOM 735 N N . SER A 1 98 ? 24.185 18.884 -41.921 1.00 58.22 98 SER A N 1
ATOM 736 C CA . SER A 1 98 ? 23.663 18.659 -43.270 1.00 58.22 98 SER A CA 1
ATOM 737 C C . SER A 1 98 ? 24.816 18.691 -44.274 1.00 58.22 98 SER A C 1
ATOM 739 O O . SER A 1 98 ? 25.045 19.673 -44.980 1.00 58.22 98 SER A O 1
ATOM 741 N N . ARG A 1 99 ? 25.583 17.601 -44.350 1.00 57.16 99 ARG A N 1
ATOM 742 C CA . ARG A 1 99 ? 26.625 17.415 -45.347 1.00 57.16 99 ARG A CA 1
ATOM 743 C C . ARG A 1 99 ? 25.916 17.215 -46.674 1.00 57.16 99 ARG A C 1
ATOM 745 O O . ARG A 1 99 ? 25.348 16.161 -46.937 1.00 57.16 99 ARG A O 1
ATOM 752 N N . LYS A 1 100 ? 25.947 18.249 -47.518 1.00 58.53 100 LYS A N 1
ATOM 753 C CA . LYS A 1 100 ? 25.564 18.173 -48.932 1.00 58.53 100 LYS A CA 1
ATOM 754 C C . LYS A 1 100 ? 26.399 17.083 -49.611 1.00 58.53 100 LYS A C 1
ATOM 756 O O . LYS A 1 100 ? 27.527 17.327 -50.037 1.00 58.53 100 LYS A O 1
ATOM 761 N N . ILE A 1 101 ? 25.849 15.877 -49.724 1.00 61.44 101 ILE A N 1
ATOM 762 C CA . ILE A 1 101 ? 26.442 14.810 -50.528 1.00 61.44 101 ILE A CA 1
ATOM 763 C C . ILE A 1 101 ? 26.168 15.164 -51.991 1.00 61.44 101 ILE A C 1
ATOM 765 O O . ILE A 1 101 ? 25.070 14.967 -52.505 1.00 61.44 101 ILE A O 1
ATOM 769 N N . THR A 1 102 ? 27.162 15.747 -52.660 1.00 64.12 102 THR A N 1
ATOM 770 C CA . THR A 1 102 ? 27.085 16.008 -54.102 1.00 64.12 102 THR A CA 1
ATOM 771 C C . THR A 1 102 ? 27.446 14.725 -54.838 1.00 64.12 102 THR A C 1
ATOM 773 O O . THR A 1 102 ? 28.621 14.386 -54.974 1.00 64.12 102 THR A O 1
ATOM 776 N N . ILE A 1 103 ? 26.433 13.996 -55.299 1.00 66.12 103 ILE A N 1
ATOM 777 C CA . ILE A 1 103 ? 26.621 12.804 -56.126 1.00 66.12 103 ILE A CA 1
ATOM 778 C C . ILE A 1 103 ? 26.960 13.272 -57.545 1.00 66.12 103 ILE A C 1
ATOM 780 O O . ILE A 1 103 ? 26.112 13.821 -58.247 1.00 66.12 103 ILE A O 1
ATOM 784 N N . LYS A 1 104 ? 28.213 13.080 -57.975 1.00 69.44 104 LYS A N 1
ATOM 785 C CA . LYS A 1 104 ? 28.600 13.268 -59.379 1.00 69.44 104 LYS A CA 1
ATOM 786 C C . LYS A 1 104 ? 28.126 12.057 -60.177 1.00 69.44 104 LYS A C 1
ATOM 788 O O . LYS A 1 104 ? 28.691 10.977 -60.038 1.00 69.44 104 LYS A O 1
ATOM 793 N N . ILE A 1 105 ? 27.105 12.245 -61.006 1.00 76.81 105 ILE A N 1
ATOM 794 C CA . ILE A 1 105 ? 26.666 11.234 -61.971 1.00 76.81 105 ILE A CA 1
ATOM 795 C C . ILE A 1 105 ? 27.617 11.313 -63.179 1.00 76.81 105 ILE A C 1
ATOM 797 O O . ILE A 1 105 ? 27.703 12.380 -63.792 1.00 76.81 105 ILE A O 1
ATOM 801 N N . PRO A 1 106 ? 28.376 10.250 -63.501 1.00 69.81 106 PRO A N 1
ATOM 802 C CA . PRO A 1 106 ? 29.246 10.241 -64.670 1.00 69.81 106 PRO A CA 1
ATOM 803 C C . PRO A 1 106 ? 28.424 10.252 -65.964 1.00 69.81 106 PRO A C 1
ATOM 805 O O . PRO A 1 106 ? 27.380 9.609 -66.066 1.00 69.81 106 PRO A O 1
ATOM 808 N N . ASP A 1 107 ? 28.914 10.998 -66.952 1.00 71.50 107 ASP A N 1
ATOM 809 C CA . ASP A 1 107 ? 28.269 11.160 -68.252 1.00 71.50 107 ASP A CA 1
ATOM 810 C C . ASP A 1 107 ? 28.369 9.854 -69.060 1.00 71.50 107 ASP A C 1
ATOM 812 O O . ASP A 1 107 ? 29.451 9.432 -69.477 1.00 71.50 107 ASP A O 1
ATOM 816 N N . ILE A 1 108 ? 27.228 9.189 -69.247 1.00 64.81 108 ILE A N 1
ATOM 817 C CA . ILE A 1 108 ? 27.122 7.829 -69.807 1.00 64.81 108 ILE A CA 1
ATOM 818 C C . ILE A 1 108 ? 27.505 7.808 -71.303 1.00 64.81 108 ILE A C 1
ATOM 820 O O . ILE A 1 108 ? 27.771 6.751 -71.872 1.00 64.81 108 ILE A O 1
ATOM 824 N N . LYS A 1 109 ? 27.614 8.974 -71.954 1.00 59.91 109 LYS A N 1
ATOM 825 C CA . LYS A 1 109 ? 27.961 9.080 -73.379 1.00 59.91 109 LYS A CA 1
ATOM 826 C C . LYS A 1 109 ? 29.385 8.641 -73.735 1.00 59.91 109 LYS A C 1
ATOM 828 O O . LYS A 1 109 ? 29.616 8.301 -74.886 1.00 59.91 109 LYS A O 1
ATOM 833 N N . LYS A 1 110 ? 30.327 8.612 -72.785 1.00 59.84 110 LYS A N 1
ATOM 834 C CA . LYS A 1 110 ? 31.730 8.226 -73.049 1.00 59.84 110 LYS A CA 1
ATOM 835 C C . LYS A 1 110 ? 32.011 6.719 -73.027 1.00 59.84 110 LYS A C 1
ATOM 837 O O . LYS A 1 110 ? 33.147 6.327 -73.255 1.00 59.84 110 LYS A O 1
ATOM 842 N N . VAL A 1 111 ? 31.017 5.882 -72.723 1.00 59.41 111 VAL A N 1
ATOM 843 C CA . VAL A 1 111 ? 31.185 4.415 -72.634 1.00 59.41 111 VAL A CA 1
ATOM 844 C C . VAL A 1 111 ? 30.744 3.708 -73.929 1.00 59.41 111 VAL A C 1
ATOM 846 O O . VAL A 1 111 ? 30.874 2.496 -74.039 1.00 59.41 111 VAL A O 1
ATOM 849 N N . ILE A 1 112 ? 30.220 4.452 -74.913 1.00 58.53 112 ILE A N 1
ATOM 850 C CA . ILE A 1 112 ? 29.603 3.901 -76.136 1.00 58.53 112 ILE A CA 1
ATOM 851 C C . ILE A 1 112 ? 30.357 4.349 -77.415 1.00 58.53 112 ILE A C 1
ATOM 853 O O . ILE A 1 112 ? 29.786 4.334 -78.499 1.00 58.53 112 ILE A O 1
ATOM 857 N N . GLU A 1 113 ? 31.635 4.733 -77.318 1.00 51.50 113 GLU A N 1
ATOM 858 C CA . GLU A 1 113 ? 32.534 4.872 -78.488 1.00 51.50 113 GLU A CA 1
ATOM 859 C C . GLU A 1 113 ? 33.595 3.771 -78.508 1.00 51.50 113 GLU A C 1
ATOM 861 O O . GLU A 1 113 ? 34.190 3.506 -77.437 1.00 51.50 113 GLU A O 1
#

Radius of gyration: 29.7 Å; Cα contacts (8 Å, |Δi|>4): 77; chains: 1; bounding box: 50×29×101 Å

Organism: Bactrocera dorsalis (NCBI:txid27457)

Solvent-accessible surface area (backbone atoms only — not comparable to full-atom values): 6348 Å² total; per-residue (Å²): 127,68,72,40,60,64,38,41,51,50,13,51,51,47,23,52,56,28,39,54,55,13,61,79,62,76,30,66,67,44,33,52,51,16,51,51,53,17,48,54,37,34,52,24,19,48,41,38,38,35,92,80,61,44,59,68,54,41,53,53,50,53,50,52,49,51,52,52,52,50,51,51,51,53,49,53,53,54,53,52,56,52,48,66,68,61,67,42,63,58,66,79,65,49,70,73,69,86,71,82,79,79,80,80,78,78,74,74,76,76,79,78,118

Secondary structure (DSSP, 8-state):
----HHHHHHHHHHHHHHHHHHHHTT-HHHHHHHHHHHHHHHHHHHHHTSSSP-HHHHHHHHHHHHHHHHHHHHHHHHHHHHHHHH--HHHHTT-------------GGGG--

Foldseek 3Di:
DDQLPVLLVVLVVQLVVQCVVCVVVVHPVSNVVSNVLSVQSNVLSVQCVDVVHDNVSNVVSVVVVVVVVVVVVVVVVVVVVVVVVVPPVCVVVPPPPPPPPDDDDDDPVVVPD